Protein AF-A0A432DXT0-F1 (afdb_monomer_lite)

Foldseek 3Di:
DKDKDDDVQWIWMKDADPVLRDIDIDIGRPPPDVVLVNVQVVCVSVVHDDDPPPDPDPPPDD

Structure (mmCIF, N/CA/C/O backbone):
data_AF-A0A432DXT0-F1
#
_entry.id   AF-A0A432DXT0-F1
#
loop_
_atom_site.group_PDB
_atom_site.id
_atom_site.type_symbol
_atom_site.label_atom_id
_atom_site.label_alt_id
_atom_site.label_comp_id
_atom_site.label_asym_id
_atom_site.label_entity_id
_atom_site.label_seq_id
_atom_site.pdbx_PDB_ins_code
_atom_site.Cartn_x
_atom_site.Cartn_y
_atom_site.Cartn_z
_atom_site.occupancy
_atom_site.B_iso_or_equiv
_atom_site.auth_seq_id
_atom_site.auth_comp_id
_atom_site.auth_asym_id
_atom_site.auth_atom_id
_atom_site.pdbx_PDB_model_num
ATOM 1 N N . MET A 1 1 ? -3.352 -10.250 5.546 1.00 73.31 1 MET A N 1
ATOM 2 C CA . MET A 1 1 ? -3.352 -11.098 4.326 1.00 73.31 1 MET A CA 1
ATOM 3 C C . MET A 1 1 ? -2.658 -10.328 3.212 1.00 73.31 1 MET A C 1
ATOM 5 O O . MET A 1 1 ? -2.831 -9.114 3.164 1.00 73.31 1 MET A O 1
ATOM 9 N N . GLY A 1 2 ? -1.902 -10.992 2.338 1.00 73.81 2 GLY A N 1
ATOM 10 C CA . GLY A 1 2 ? -1.279 -10.341 1.183 1.00 73.81 2 GLY A CA 1
ATOM 11 C C . GLY A 1 2 ? -1.010 -11.325 0.050 1.00 73.81 2 GLY A C 1
ATOM 12 O O . GLY A 1 2 ? -0.803 -12.512 0.301 1.00 73.81 2 GLY A O 1
ATOM 13 N N . HIS A 1 3 ? -1.065 -10.835 -1.186 1.00 76.88 3 HIS A N 1
ATOM 14 C CA . HIS A 1 3 ? -0.725 -11.594 -2.387 1.00 76.88 3 HIS A CA 1
ATOM 15 C C . HIS A 1 3 ? -0.034 -10.660 -3.381 1.00 76.88 3 HIS A C 1
ATOM 17 O O . HIS A 1 3 ? -0.500 -9.544 -3.622 1.00 76.88 3 HIS A O 1
ATOM 23 N N . GLY A 1 4 ? 1.086 -11.126 -3.926 1.00 76.19 4 GLY A N 1
ATOM 24 C CA . GLY A 1 4 ? 1.884 -10.409 -4.910 1.00 76.19 4 GLY A CA 1
ATOM 25 C C . GLY A 1 4 ? 1.958 -11.195 -6.211 1.00 76.19 4 GLY A C 1
ATOM 26 O O . GLY A 1 4 ? 2.021 -12.424 -6.200 1.00 76.19 4 GLY A O 1
ATOM 27 N N . GLY A 1 5 ? 1.956 -10.476 -7.326 1.00 74.69 5 GLY A N 1
ATOM 28 C CA . GLY A 1 5 ? 2.092 -11.028 -8.666 1.00 74.69 5 GLY A CA 1
ATOM 29 C C . GLY A 1 5 ? 2.692 -9.992 -9.607 1.00 74.69 5 GLY A C 1
ATOM 30 O O . GLY A 1 5 ? 2.503 -8.787 -9.433 1.00 74.69 5 GLY A O 1
ATOM 31 N N . GLY A 1 6 ? 3.439 -10.444 -10.606 1.00 76.62 6 GLY A N 1
ATOM 32 C CA . GLY A 1 6 ? 4.126 -9.539 -11.518 1.00 76.62 6 GLY A CA 1
ATOM 33 C C . GLY A 1 6 ? 4.283 -10.109 -12.917 1.00 76.62 6 GLY A C 1
ATOM 34 O O . GLY A 1 6 ? 4.304 -11.323 -13.119 1.00 76.62 6 GLY A O 1
ATOM 35 N N . LEU A 1 7 ? 4.407 -9.194 -13.870 1.00 78.69 7 LEU A N 1
ATOM 36 C CA . LEU A 1 7 ? 4.922 -9.435 -15.211 1.00 78.69 7 LEU A CA 1
ATOM 37 C C . LEU A 1 7 ? 6.299 -8.763 -15.306 1.00 78.69 7 LEU A C 1
ATOM 39 O O . LEU A 1 7 ? 6.633 -7.894 -14.504 1.00 78.69 7 LEU A O 1
ATOM 43 N N . THR A 1 8 ? 7.136 -9.154 -16.264 1.00 75.31 8 THR A N 1
ATOM 44 C CA . THR A 1 8 ? 8.459 -8.530 -16.420 1.00 75.31 8 THR A CA 1
ATOM 45 C C . THR A 1 8 ? 8.326 -7.009 -16.558 1.00 75.31 8 THR A C 1
ATOM 47 O O . THR A 1 8 ? 7.633 -6.527 -17.450 1.00 75.31 8 THR A O 1
ATOM 50 N N . GLY A 1 9 ? 8.979 -6.258 -15.666 1.00 74.25 9 GLY A N 1
ATOM 51 C CA . GLY A 1 9 ? 8.918 -4.792 -15.645 1.00 74.25 9 GLY A CA 1
ATOM 52 C C . GLY A 1 9 ? 7.692 -4.184 -14.951 1.00 74.25 9 GLY A C 1
ATOM 53 O O . GLY A 1 9 ? 7.593 -2.963 -14.905 1.00 74.25 9 GLY A O 1
ATOM 54 N N . LEU A 1 10 ? 6.777 -4.989 -14.401 1.00 80.00 10 LEU A N 1
ATOM 55 C CA . LEU A 1 10 ? 5.651 -4.505 -13.603 1.00 80.00 10 LEU A CA 1
ATOM 56 C C . LEU A 1 10 ? 5.333 -5.476 -12.469 1.00 80.00 10 LEU A C 1
ATOM 58 O O . LEU A 1 10 ? 4.925 -6.616 -12.697 1.00 80.00 10 LEU A O 1
ATOM 62 N N . LEU A 1 11 ? 5.409 -4.984 -11.242 1.00 82.69 11 LEU A N 1
ATOM 63 C CA . LEU A 1 11 ? 4.974 -5.711 -10.071 1.00 82.69 11 LEU A CA 1
ATOM 64 C C . LEU A 1 11 ? 3.721 -5.095 -9.460 1.00 82.69 11 LEU A C 1
ATOM 66 O O . LEU A 1 11 ? 3.577 -3.878 -9.355 1.00 82.69 11 LEU A O 1
ATOM 70 N N . THR A 1 12 ? 2.834 -5.978 -9.007 1.00 84.88 12 THR A N 1
ATOM 71 C CA . THR A 1 12 ? 1.631 -5.633 -8.260 1.00 84.88 12 THR A CA 1
ATOM 72 C C . THR A 1 12 ? 1.570 -6.427 -6.957 1.00 84.88 12 THR A C 1
ATOM 74 O O . THR A 1 12 ? 1.836 -7.628 -6.927 1.00 84.88 12 THR A O 1
ATOM 77 N N . SER A 1 13 ? 1.237 -5.771 -5.853 1.00 85.88 13 SER A N 1
ATOM 78 C CA . SER A 1 13 ? 1.037 -6.435 -4.561 1.00 85.88 13 SER A CA 1
ATOM 79 C C . SER A 1 13 ? -0.049 -5.720 -3.778 1.00 85.88 13 SER A C 1
ATOM 81 O O . SER A 1 13 ? -0.291 -4.529 -3.981 1.00 85.88 13 SER A O 1
ATOM 83 N N . PHE A 1 14 ? -0.716 -6.433 -2.879 1.00 88.12 14 PHE A N 1
ATOM 84 C CA . PHE A 1 14 ? -1.597 -5.803 -1.909 1.00 88.12 14 PHE A CA 1
ATOM 85 C C . PHE A 1 14 ? -1.391 -6.368 -0.513 1.00 88.12 14 PHE A C 1
ATOM 87 O O . PHE A 1 14 ? -1.079 -7.545 -0.316 1.00 88.12 14 PHE A O 1
ATOM 94 N N . VAL A 1 15 ? -1.641 -5.508 0.466 1.00 88.62 15 VAL A N 1
ATOM 95 C CA . VAL A 1 15 ? -1.588 -5.828 1.885 1.00 88.62 15 VAL A CA 1
ATOM 96 C C . VAL A 1 15 ? -2.879 -5.354 2.528 1.00 88.62 15 VAL A C 1
ATOM 98 O O . VAL A 1 15 ? -3.206 -4.172 2.469 1.00 88.62 15 VAL A O 1
ATOM 101 N N . TYR A 1 16 ? -3.591 -6.270 3.180 1.00 88.25 16 TYR A N 1
ATOM 102 C CA . TYR A 1 16 ? -4.793 -5.955 3.944 1.00 88.25 16 TYR A CA 1
ATOM 103 C C . TYR A 1 16 ? -4.633 -6.336 5.420 1.00 88.25 16 TYR A C 1
ATOM 105 O O . TYR A 1 16 ? -4.314 -7.491 5.744 1.00 88.25 16 TYR A O 1
ATOM 113 N N . GLN A 1 17 ? -4.884 -5.364 6.299 1.00 87.94 17 GLN A N 1
ATOM 114 C CA . GLN A 1 17 ? -4.997 -5.524 7.748 1.00 87.94 17 GLN A CA 1
ATOM 115 C C . GLN A 1 17 ? -6.476 -5.521 8.148 1.00 87.94 17 GLN A C 1
ATOM 117 O O . GLN A 1 17 ? -7.166 -4.512 8.007 1.00 87.94 17 GLN A O 1
ATOM 122 N N . THR A 1 18 ? -6.958 -6.649 8.667 1.00 87.19 18 THR A N 1
ATOM 123 C CA . THR A 1 18 ? -8.353 -6.837 9.098 1.00 87.19 18 THR A CA 1
ATOM 124 C C . THR A 1 18 ? -8.699 -6.001 10.322 1.00 87.19 18 THR A C 1
ATOM 126 O O . THR A 1 18 ? -9.764 -5.393 10.360 1.00 87.19 18 THR A O 1
ATOM 129 N N . ASP A 1 19 ? -7.785 -5.932 11.289 1.00 87.94 19 ASP A N 1
ATOM 130 C CA . ASP A 1 19 ? -8.044 -5.343 12.609 1.00 87.94 19 ASP A CA 1
ATOM 131 C C . ASP A 1 19 ? -8.232 -3.826 12.529 1.00 87.94 19 ASP A C 1
ATOM 133 O O . ASP A 1 19 ? -9.043 -3.242 13.242 1.00 87.94 19 ASP A O 1
ATOM 137 N N . THR A 1 20 ? -7.497 -3.190 11.616 1.00 86.88 20 THR A N 1
ATOM 138 C CA . THR A 1 20 ? -7.544 -1.745 11.359 1.00 86.88 20 THR A CA 1
ATOM 139 C C . THR A 1 20 ? -8.354 -1.393 10.112 1.00 86.88 20 THR A C 1
ATOM 141 O O . THR A 1 20 ? -8.523 -0.211 9.818 1.00 86.88 20 THR A O 1
ATOM 144 N N . GLN A 1 21 ? -8.842 -2.400 9.377 1.00 90.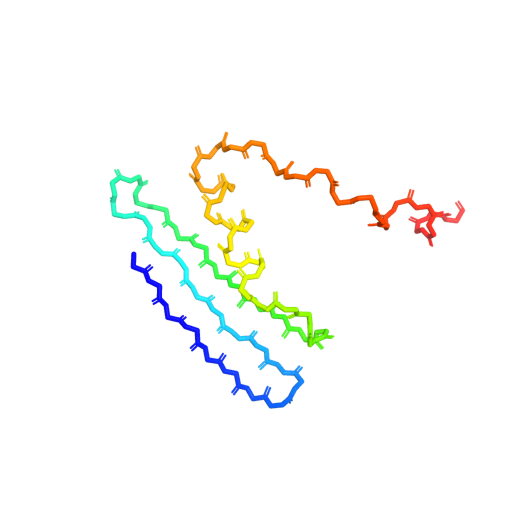69 21 GLN A N 1
ATOM 145 C CA . GLN A 1 21 ? -9.520 -2.266 8.084 1.00 90.69 21 GLN A CA 1
ATOM 146 C C . GLN A 1 21 ? -8.723 -1.438 7.063 1.00 90.69 21 GLN A C 1
ATOM 148 O O . GLN A 1 21 ? -9.280 -0.636 6.314 1.00 90.69 21 GLN A O 1
ATOM 153 N N . ARG A 1 22 ? -7.402 -1.634 7.023 1.00 88.25 22 ARG A N 1
ATOM 154 C CA . ARG A 1 22 ? -6.493 -0.882 6.150 1.00 88.25 22 ARG 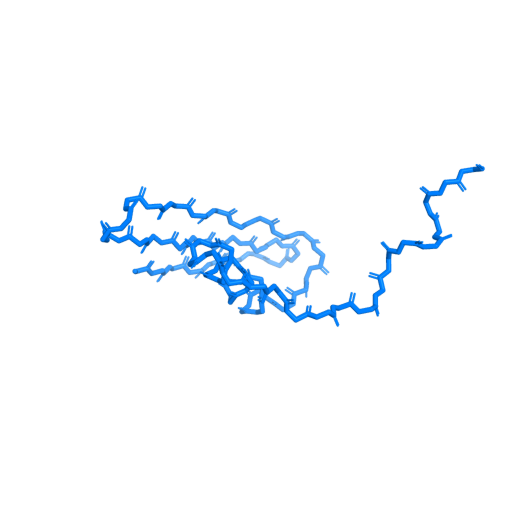A CA 1
ATOM 155 C C . ARG A 1 22 ? -6.026 -1.717 4.968 1.00 88.25 22 ARG A C 1
ATOM 157 O O . ARG A 1 22 ? -5.667 -2.881 5.130 1.00 88.25 22 ARG A O 1
ATOM 164 N N . LEU A 1 23 ? -5.990 -1.097 3.790 1.00 89.00 23 LEU A N 1
ATOM 165 C CA . LEU A 1 23 ? -5.525 -1.691 2.540 1.00 89.00 23 LEU A CA 1
ATOM 166 C C . LEU A 1 23 ? -4.401 -0.838 1.950 1.00 89.00 23 LEU A C 1
ATOM 168 O O . LEU A 1 23 ? -4.543 0.377 1.837 1.00 89.00 23 LEU A O 1
ATOM 172 N N . ALA A 1 24 ? -3.326 -1.490 1.525 1.00 88.69 24 ALA A N 1
ATOM 173 C CA . ALA A 1 24 ? -2.302 -0.910 0.672 1.00 88.69 24 ALA A CA 1
ATOM 174 C C . ALA A 1 24 ? -2.239 -1.690 -0.643 1.00 88.69 24 ALA A C 1
ATOM 176 O O . ALA A 1 24 ? -2.290 -2.921 -0.643 1.00 88.69 24 ALA A O 1
ATOM 177 N N . ILE A 1 25 ? -2.128 -0.959 -1.750 1.00 88.75 25 ILE A N 1
ATOM 178 C CA . ILE A 1 25 ? -1.923 -1.497 -3.095 1.00 88.75 25 ILE A CA 1
ATOM 179 C C . ILE A 1 25 ? -0.599 -0.928 -3.589 1.00 88.75 25 ILE A C 1
ATOM 181 O O . ILE A 1 25 ? -0.366 0.275 -3.499 1.00 88.75 25 ILE A O 1
ATOM 185 N N . ILE A 1 26 ? 0.259 -1.802 -4.092 1.00 86.62 26 ILE A N 1
ATOM 186 C CA . ILE A 1 26 ? 1.607 -1.485 -4.543 1.00 86.62 26 ILE A CA 1
ATOM 187 C C . ILE A 1 26 ? 1.655 -1.762 -6.035 1.00 86.62 26 ILE A C 1
ATOM 189 O O . ILE A 1 26 ? 1.310 -2.859 -6.478 1.00 86.62 26 ILE A O 1
ATOM 193 N N . LEU A 1 27 ? 2.080 -0.756 -6.791 1.00 86.00 27 LEU A N 1
ATOM 194 C CA . LEU A 1 27 ? 2.337 -0.829 -8.220 1.00 86.00 27 LEU A CA 1
ATOM 195 C C . LEU A 1 27 ? 3.759 -0.317 -8.427 1.00 86.00 27 LEU A C 1
ATOM 197 O O . LEU A 1 27 ? 4.018 0.860 -8.185 1.00 86.00 27 LEU A O 1
ATOM 201 N N . ASP A 1 28 ? 4.667 -1.194 -8.840 1.00 83.44 28 ASP A N 1
ATOM 202 C CA . ASP A 1 28 ? 6.049 -0.823 -9.137 1.00 83.44 28 ASP A CA 1
ATOM 203 C C . ASP A 1 28 ? 6.404 -1.189 -10.577 1.00 83.44 28 ASP A C 1
ATOM 205 O O . ASP A 1 28 ? 6.202 -2.321 -11.010 1.00 83.44 28 ASP A O 1
ATOM 209 N N . ASN A 1 29 ? 6.949 -0.229 -11.320 1.00 83.44 29 ASN A N 1
ATOM 210 C CA . ASN A 1 29 ? 7.454 -0.424 -12.679 1.00 83.44 29 ASN A CA 1
ATOM 211 C C . ASN A 1 29 ? 8.984 -0.304 -12.765 1.00 83.44 29 ASN A C 1
ATOM 213 O O . ASN A 1 29 ? 9.545 -0.299 -13.861 1.00 83.44 29 ASN A O 1
ATOM 217 N N . THR A 1 30 ? 9.664 -0.184 -11.623 1.00 77.56 30 THR A N 1
ATOM 218 C CA . THR A 1 30 ? 11.112 0.036 -11.560 1.00 77.56 30 THR A CA 1
ATOM 219 C C . THR A 1 30 ? 11.908 -1.262 -11.401 1.00 77.56 30 THR A C 1
ATOM 221 O O . THR A 1 30 ? 13.135 -1.229 -11.459 1.00 77.56 30 THR A O 1
ATOM 224 N N . GLN A 1 31 ? 11.225 -2.412 -11.269 1.00 64.88 31 GLN A N 1
ATOM 225 C CA . GLN A 1 31 ? 11.814 -3.714 -10.913 1.00 64.88 31 GLN A CA 1
ATOM 226 C C . GLN A 1 31 ? 12.510 -3.688 -9.543 1.00 64.88 31 GLN A C 1
ATOM 228 O O . GLN A 1 31 ? 13.387 -4.511 -9.271 1.00 64.88 31 GLN A O 1
ATOM 233 N N . GLN A 1 32 ? 12.139 -2.741 -8.678 1.00 61.81 32 GLN A N 1
ATOM 234 C CA . GLN A 1 32 ? 12.641 -2.701 -7.315 1.00 61.81 32 GLN A CA 1
ATOM 235 C C . GLN A 1 32 ? 12.023 -3.843 -6.513 1.00 61.81 32 GLN A C 1
ATOM 237 O O . GLN A 1 32 ? 10.908 -4.293 -6.777 1.00 61.81 32 GLN A O 1
ATOM 242 N N . ASN A 1 33 ? 12.794 -4.364 -5.558 1.00 6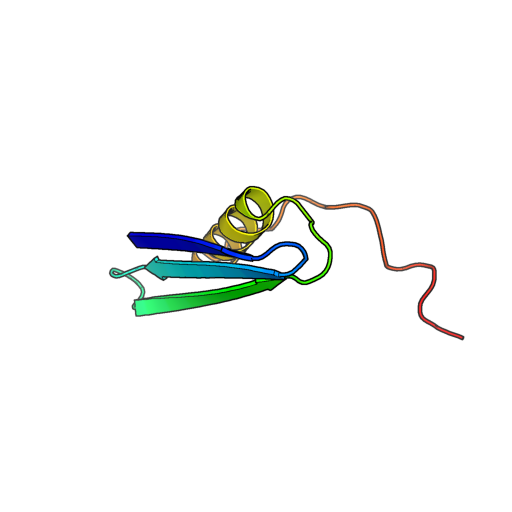9.25 33 ASN A N 1
ATOM 243 C CA . ASN A 1 33 ? 12.428 -5.549 -4.797 1.00 69.25 33 ASN A CA 1
ATOM 244 C C . ASN A 1 33 ? 11.082 -5.335 -4.084 1.00 69.25 33 ASN A C 1
ATOM 246 O O . ASN A 1 33 ? 10.975 -4.616 -3.095 1.00 69.25 33 ASN A O 1
ATOM 250 N N . ALA A 1 34 ? 10.035 -5.946 -4.619 1.00 67.00 34 ALA A N 1
ATOM 251 C CA . ALA A 1 34 ? 8.657 -5.731 -4.204 1.00 67.00 34 ALA A CA 1
ATOM 252 C C . ALA A 1 34 ? 8.325 -6.169 -2.785 1.00 67.00 34 ALA A C 1
ATOM 254 O O . ALA A 1 34 ? 7.357 -5.697 -2.179 1.00 67.00 34 ALA A O 1
ATOM 255 N N . GLU A 1 35 ? 9.110 -7.111 -2.285 1.00 72.75 35 GLU A N 1
ATOM 256 C CA . GLU A 1 35 ? 9.022 -7.570 -0.914 1.00 72.75 35 GLU A CA 1
ATOM 257 C C . GLU A 1 35 ? 9.294 -6.405 0.043 1.00 72.75 35 GLU A C 1
ATOM 259 O O . GLU A 1 35 ? 8.499 -6.162 0.949 1.00 72.75 35 GLU A O 1
ATOM 264 N N . ASP A 1 36 ? 10.307 -5.588 -0.250 1.00 79.75 36 ASP A N 1
ATOM 265 C CA . ASP A 1 36 ? 10.647 -4.417 0.553 1.00 79.75 36 ASP A CA 1
ATOM 266 C C . ASP A 1 36 ? 9.512 -3.384 0.567 1.00 79.75 36 ASP A C 1
ATOM 268 O O . ASP A 1 36 ? 9.161 -2.859 1.619 1.00 79.75 36 ASP A O 1
ATOM 272 N N . LEU A 1 37 ? 8.892 -3.118 -0.590 1.00 81.56 37 LEU A N 1
ATOM 273 C CA . LEU A 1 37 ? 7.756 -2.190 -0.690 1.00 81.56 37 LEU A CA 1
ATOM 274 C C . LEU A 1 37 ? 6.527 -2.702 0.072 1.00 81.56 37 LEU A C 1
ATOM 276 O O . LEU A 1 37 ? 5.750 -1.916 0.614 1.00 81.56 37 LEU A O 1
ATOM 280 N N . SER A 1 38 ? 6.350 -4.024 0.132 1.00 80.62 38 SER A N 1
ATOM 281 C CA . SER A 1 38 ? 5.270 -4.655 0.895 1.00 80.62 38 SER A CA 1
ATOM 282 C C . SER A 1 38 ? 5.496 -4.532 2.405 1.00 80.62 38 SER A C 1
ATOM 284 O O . SER A 1 38 ? 4.540 -4.305 3.151 1.00 80.62 38 SER A O 1
ATOM 286 N N . VAL A 1 39 ? 6.752 -4.615 2.854 1.00 83.88 39 VAL A N 1
ATOM 287 C CA . VAL A 1 39 ? 7.146 -4.360 4.248 1.00 83.88 39 VAL A CA 1
ATOM 288 C C . VAL A 1 39 ? 6.964 -2.884 4.607 1.00 83.88 39 VAL A C 1
ATOM 290 O O . VAL A 1 39 ? 6.331 -2.586 5.620 1.00 83.88 39 VAL A O 1
ATOM 293 N N . ASP A 1 40 ? 7.421 -1.963 3.758 1.00 85.94 40 ASP A N 1
ATOM 294 C CA . ASP A 1 40 ? 7.235 -0.522 3.964 1.00 85.94 40 ASP A CA 1
ATOM 295 C C . ASP A 1 40 ? 5.736 -0.173 4.056 1.00 85.94 40 ASP A C 1
ATOM 297 O O . ASP A 1 40 ? 5.301 0.532 4.971 1.00 85.94 40 ASP A O 1
ATOM 301 N N . ALA A 1 41 ? 4.905 -0.743 3.176 1.00 85.50 41 ALA A N 1
ATOM 302 C CA . ALA A 1 41 ? 3.455 -0.582 3.229 1.00 85.50 41 ALA A CA 1
ATOM 303 C C . ALA A 1 41 ? 2.857 -1.101 4.548 1.00 85.50 41 ALA A C 1
ATOM 305 O O . ALA A 1 41 ? 2.041 -0.414 5.162 1.00 85.50 41 ALA A O 1
ATOM 306 N 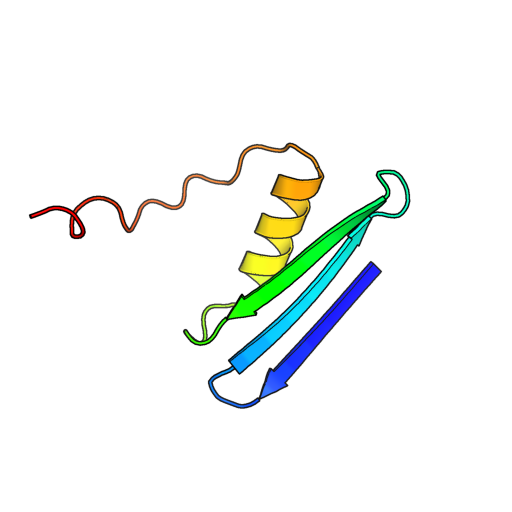N . LEU A 1 42 ? 3.279 -2.277 5.025 1.00 84.88 42 LEU A N 1
ATOM 307 C CA . LEU A 1 42 ? 2.860 -2.807 6.328 1.00 84.88 42 LEU A CA 1
ATOM 308 C C . LEU A 1 42 ? 3.220 -1.860 7.478 1.00 84.88 42 LEU A C 1
ATOM 310 O O . LEU A 1 42 ? 2.393 -1.641 8.366 1.00 84.88 42 LEU A O 1
ATOM 314 N N . MET A 1 43 ? 4.422 -1.285 7.456 1.00 85.50 43 MET A N 1
ATOM 315 C CA . MET A 1 43 ? 4.879 -0.341 8.476 1.00 85.50 43 MET A CA 1
ATOM 316 C C . MET A 1 43 ? 4.048 0.945 8.469 1.00 85.50 43 MET A C 1
ATOM 318 O O . MET A 1 43 ? 3.579 1.363 9.528 1.00 85.50 43 MET A O 1
ATOM 322 N N . ILE A 1 44 ? 3.764 1.509 7.290 1.00 85.75 44 ILE A N 1
ATOM 323 C CA . ILE A 1 44 ? 2.868 2.668 7.140 1.00 85.75 44 ILE A CA 1
ATOM 324 C C . ILE A 1 44 ? 1.477 2.342 7.692 1.00 85.75 44 ILE A C 1
ATOM 326 O O . ILE A 1 44 ? 0.923 3.110 8.484 1.00 85.75 44 ILE A O 1
ATOM 330 N N . LEU A 1 45 ? 0.912 1.187 7.323 1.00 85.62 45 LEU A N 1
ATOM 331 C CA . LEU A 1 45 ? -0.406 0.775 7.807 1.00 85.62 45 LEU A CA 1
ATOM 332 C C . LEU A 1 45 ? -0.426 0.554 9.325 1.00 85.62 45 LEU A C 1
ATOM 334 O O . LEU A 1 45 ? -1.444 0.832 9.956 1.00 85.62 45 LEU A O 1
ATOM 338 N N . ALA A 1 46 ? 0.686 0.131 9.922 1.00 84.62 46 ALA A N 1
ATOM 339 C CA . ALA A 1 46 ? 0.854 0.000 11.368 1.00 84.62 46 ALA A CA 1
ATOM 340 C C . ALA A 1 46 ? 1.198 1.326 12.084 1.00 84.62 46 ALA A C 1
ATOM 342 O O . ALA A 1 46 ? 1.338 1.335 13.307 1.00 84.62 46 ALA A O 1
ATOM 343 N N . GLY A 1 47 ? 1.347 2.440 11.354 1.00 82.75 47 GLY A N 1
ATOM 344 C CA . GLY A 1 47 ? 1.780 3.727 11.912 1.00 82.75 47 GLY A CA 1
ATOM 345 C C . GLY A 1 47 ? 3.215 3.710 12.450 1.00 82.75 47 GLY A C 1
ATOM 346 O O . GLY A 1 47 ? 3.551 4.504 13.326 1.00 82.75 47 GLY A O 1
ATOM 347 N N . GLN A 1 48 ? 4.041 2.779 11.971 1.00 84.00 48 GLN A N 1
ATOM 348 C CA . GLN A 1 48 ? 5.444 2.649 12.347 1.00 84.00 48 GLN A CA 1
ATOM 349 C C . GLN A 1 48 ? 6.318 3.553 11.466 1.00 84.00 48 GLN A C 1
ATOM 351 O O . GLN A 1 48 ? 6.026 3.720 10.278 1.00 84.00 48 GLN A O 1
ATOM 356 N N . PRO A 1 49 ? 7.398 4.132 12.016 1.00 80.81 49 PRO A N 1
ATOM 357 C CA . PRO A 1 49 ? 8.337 4.920 11.230 1.00 80.81 49 PRO A CA 1
ATOM 358 C C . PRO A 1 49 ? 9.055 4.027 10.216 1.00 80.81 49 PRO A C 1
ATOM 360 O O . PRO A 1 49 ? 9.541 2.955 10.572 1.00 80.81 49 PRO A O 1
ATOM 363 N N . LEU A 1 50 ? 9.147 4.475 8.964 1.00 80.19 50 LEU A N 1
ATOM 364 C CA . LEU A 1 50 ? 9.911 3.770 7.937 1.00 80.19 50 LEU A CA 1
ATOM 365 C C . LEU A 1 50 ? 11.414 3.817 8.255 1.00 80.19 50 LEU A C 1
ATOM 367 O O . LEU A 1 50 ? 11.894 4.832 8.773 1.00 80.19 50 LEU A O 1
ATOM 371 N N . PRO A 1 51 ? 12.179 2.761 7.927 1.00 73.50 51 PRO A N 1
ATOM 372 C CA . PRO A 1 51 ? 13.630 2.839 7.974 1.00 73.50 51 PRO A CA 1
ATOM 373 C C . PRO A 1 51 ? 14.092 3.969 7.046 1.00 73.50 51 PRO A C 1
ATOM 375 O O . PRO A 1 51 ? 13.619 4.091 5.917 1.00 73.50 51 PRO A O 1
ATOM 378 N N . PHE A 1 52 ? 14.998 4.822 7.528 1.00 64.88 52 PHE A N 1
ATOM 379 C CA . PHE A 1 52 ? 15.533 5.932 6.744 1.00 64.88 52 PHE A CA 1
ATOM 380 C C . PHE A 1 52 ? 16.278 5.375 5.520 1.00 64.88 52 PHE A C 1
ATOM 382 O O . PHE A 1 52 ? 17.420 4.929 5.618 1.00 64.88 52 PHE A O 1
ATOM 389 N N . ARG A 1 53 ? 15.610 5.350 4.362 1.00 61.16 53 ARG A N 1
ATOM 390 C CA . ARG A 1 53 ? 16.212 5.011 3.071 1.00 61.16 53 ARG A CA 1
ATOM 391 C C . ARG A 1 53 ? 16.826 6.280 2.503 1.00 61.16 53 ARG A C 1
ATOM 393 O O . ARG A 1 53 ? 16.167 7.085 1.856 1.00 61.16 53 ARG A O 1
ATOM 400 N N . GLU A 1 54 ? 18.100 6.482 2.800 1.00 54.28 54 GLU A N 1
ATOM 401 C CA . GLU A 1 54 ? 18.882 7.585 2.257 1.00 54.28 54 GLU A CA 1
ATOM 402 C C . GLU A 1 54 ? 19.105 7.361 0.750 1.00 54.28 54 GLU A C 1
ATOM 404 O O . GLU A 1 54 ? 20.028 6.657 0.349 1.00 54.28 54 GLU A O 1
ATOM 409 N N . LYS A 1 55 ? 18.207 7.892 -0.091 1.00 52.28 55 LYS A N 1
ATOM 410 C CA . LYS A 1 55 ? 18.453 8.321 -1.484 1.00 52.28 55 LYS A CA 1
ATOM 411 C C . LYS A 1 55 ? 17.162 8.874 -2.091 1.00 52.28 55 LYS A C 1
ATOM 413 O O . LYS A 1 55 ? 16.098 8.323 -1.862 1.00 52.28 55 LYS A O 1
ATOM 418 N N . PHE A 1 56 ? 17.301 9.917 -2.910 1.00 49.19 56 PHE A N 1
ATOM 419 C CA . PHE A 1 56 ? 16.251 10.658 -3.634 1.00 49.19 56 PHE A CA 1
ATOM 420 C C . PHE A 1 56 ? 15.592 11.824 -2.882 1.00 49.19 56 PHE A C 1
ATOM 422 O O . PHE A 1 56 ? 14.376 11.918 -2.786 1.00 49.19 56 PHE A O 1
ATOM 429 N N . SER A 1 57 ? 16.401 12.784 -2.428 1.00 48.19 57 SER A N 1
ATOM 430 C CA . SER A 1 57 ? 15.926 14.168 -2.263 1.00 48.19 57 SER A CA 1
ATOM 431 C C . SER A 1 57 ? 17.051 15.197 -2.450 1.00 48.19 57 SER A C 1
ATOM 433 O O . SER A 1 57 ? 17.164 16.137 -1.669 1.00 48.19 57 SER A O 1
ATOM 435 N N . GLN A 1 58 ? 17.917 15.009 -3.454 1.00 45.41 58 GLN A N 1
ATOM 436 C CA . GLN A 1 58 ? 18.872 16.053 -3.872 1.00 45.41 58 GLN A CA 1
ATOM 437 C C . GLN A 1 58 ? 18.823 16.398 -5.371 1.00 45.41 58 GLN A C 1
ATOM 439 O O . GLN A 1 58 ? 19.270 17.480 -5.723 1.00 45.41 58 GLN A O 1
ATOM 444 N N . ASP A 1 59 ? 18.193 15.584 -6.229 1.00 48.41 59 ASP A N 1
ATOM 445 C CA . ASP A 1 59 ? 18.214 15.808 -7.691 1.00 48.41 59 ASP A CA 1
ATOM 446 C C . ASP A 1 59 ? 16.877 16.287 -8.294 1.00 48.41 59 ASP A C 1
ATOM 448 O O . ASP A 1 59 ? 16.709 16.296 -9.511 1.00 48.41 59 ASP A O 1
ATOM 452 N N . LEU A 1 60 ? 15.894 16.665 -7.471 1.00 47.09 60 LEU A N 1
ATOM 453 C CA . LEU A 1 60 ? 14.554 17.047 -7.943 1.00 47.09 60 LEU A CA 1
ATOM 454 C C . LEU A 1 60 ? 14.079 18.378 -7.356 1.00 47.09 60 LEU A C 1
ATOM 456 O O . LEU A 1 60 ? 12.963 18.472 -6.862 1.00 47.09 60 LEU A O 1
ATOM 460 N N . TRP A 1 61 ? 14.898 19.422 -7.434 1.00 34.09 61 TRP A N 1
ATOM 461 C CA . TRP A 1 61 ? 14.366 20.781 -7.532 1.00 34.09 61 TRP A CA 1
ATOM 462 C C . TRP A 1 61 ? 15.318 21.633 -8.386 1.00 34.09 61 TRP A C 1
ATOM 464 O O . TRP A 1 61 ? 16.525 21.547 -8.159 1.00 34.09 61 TRP A O 1
ATOM 474 N N . PRO A 1 62 ? 14.818 22.374 -9.394 1.00 47.50 62 PRO A N 1
ATOM 475 C CA . PRO A 1 62 ? 15.637 23.305 -10.169 1.00 47.50 62 PRO A CA 1
ATOM 476 C C . PRO A 1 62 ? 16.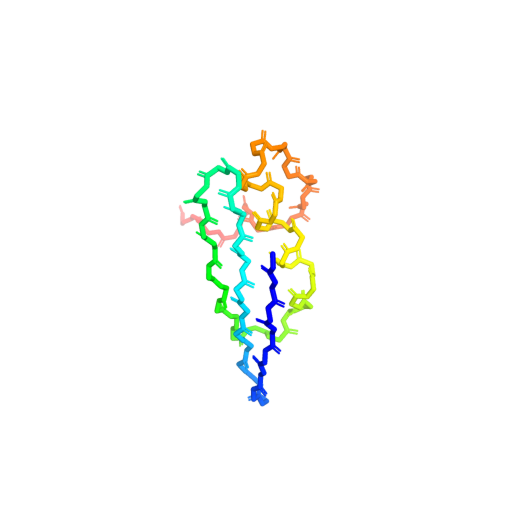151 24.474 -9.320 1.00 47.50 62 PRO A C 1
ATOM 478 O O . PRO A 1 62 ? 15.469 24.841 -8.332 1.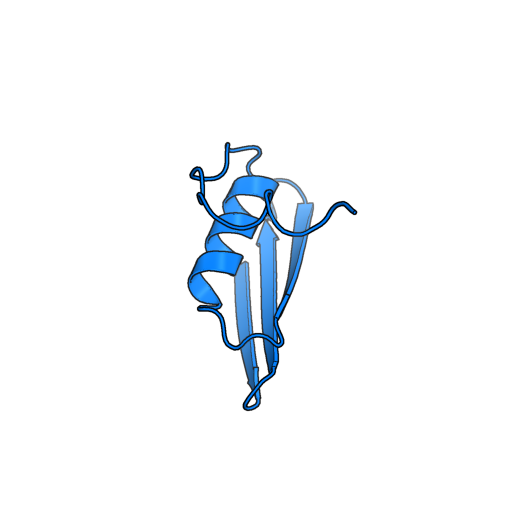00 47.50 62 PRO A O 1
#

Sequence (62 aa):
MGHGGGLTGLLTSFVYQTDTQRLAIILDNTQQNAEDLSVDALMILAGQPLPFREKFSQDLWP

Secondary structure (DSSP, 8-state):
-EEEEEETTEEEEEEEETTTTEEEEEEESS---HHHHHHHHHHHHTTPPPP----SSSSS--

Organism: NCBI:txid651561

pLDDT: mean 75.86, std 13.78, range [34.09, 90.69]

Radius of gyration: 13.46 Å; chains: 1; bounding box: 28×35×29 Å